Protein AF-A0A022IXB4-F1 (afdb_monomer_lite)

Structure (mmCIF, N/CA/C/O backbone):
data_AF-A0A022IXB4-F1
#
_entry.id   AF-A0A022IXB4-F1
#
loop_
_atom_site.group_PDB
_atom_s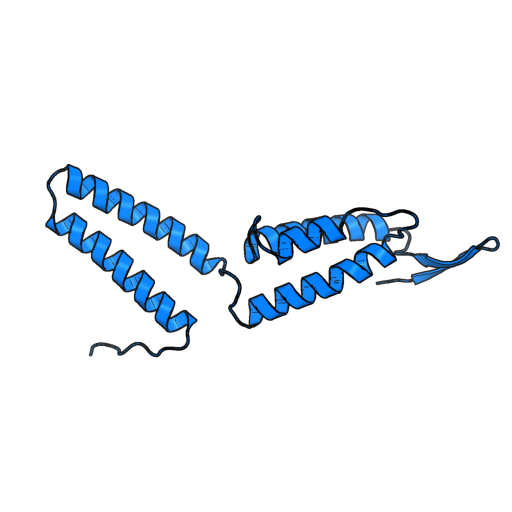ite.id
_atom_site.type_symbol
_atom_site.label_atom_id
_atom_site.label_alt_id
_atom_site.label_comp_id
_atom_site.label_asym_id
_atom_site.label_entity_id
_atom_site.label_seq_id
_atom_site.pdbx_PDB_ins_code
_atom_site.Cartn_x
_atom_site.Cartn_y
_atom_site.Cartn_z
_atom_site.occupancy
_atom_site.B_iso_or_equiv
_atom_site.auth_seq_id
_atom_site.auth_comp_id
_atom_site.auth_asym_id
_atom_site.auth_atom_id
_atom_site.pdbx_PDB_model_num
ATOM 1 N N . MET A 1 1 ? 10.134 5.339 -23.574 1.00 56.69 1 MET A N 1
ATOM 2 C CA . MET A 1 1 ? 11.297 6.227 -23.374 1.00 56.69 1 MET A CA 1
ATOM 3 C C . MET A 1 1 ? 12.521 5.439 -23.808 1.00 56.69 1 MET A C 1
ATOM 5 O O . MET A 1 1 ? 13.283 4.959 -22.989 1.00 56.69 1 MET A O 1
ATOM 9 N N . THR A 1 2 ? 12.618 5.186 -25.107 1.00 59.84 2 THR A N 1
ATOM 10 C CA . THR A 1 2 ? 13.593 4.259 -25.683 1.00 59.84 2 THR A CA 1
ATOM 11 C C . THR A 1 2 ? 14.022 4.829 -27.014 1.00 59.84 2 THR A C 1
ATOM 13 O O . THR A 1 2 ? 13.174 5.254 -27.800 1.00 59.84 2 THR A O 1
ATOM 16 N N . LYS A 1 3 ? 15.330 4.889 -27.240 1.00 69.06 3 LYS A N 1
ATOM 17 C CA . LYS A 1 3 ? 15.924 5.343 -28.492 1.00 69.06 3 LYS A CA 1
ATOM 18 C C . LYS A 1 3 ? 16.616 4.157 -29.144 1.00 69.06 3 LYS A C 1
ATOM 20 O O . LYS A 1 3 ? 17.261 3.368 -28.461 1.00 69.06 3 LYS A O 1
ATOM 25 N N . LYS A 1 4 ? 16.503 4.059 -30.465 1.00 71.81 4 LYS A N 1
ATOM 26 C CA . LYS A 1 4 ? 17.300 3.111 -31.240 1.00 71.81 4 LYS A CA 1
ATOM 27 C C . LYS A 1 4 ? 18.668 3.725 -31.491 1.00 71.81 4 LYS A C 1
ATOM 29 O O . LYS A 1 4 ? 18.754 4.775 -32.123 1.00 71.81 4 LYS A O 1
ATOM 34 N N . ALA A 1 5 ? 19.711 3.077 -30.995 1.00 67.12 5 ALA A N 1
ATOM 35 C CA . ALA A 1 5 ? 21.084 3.334 -31.402 1.00 67.12 5 ALA A CA 1
ATOM 36 C C . ALA A 1 5 ? 21.530 2.259 -32.395 1.00 67.12 5 ALA A C 1
ATOM 38 O O . ALA A 1 5 ? 20.910 1.198 -32.509 1.00 67.12 5 ALA A O 1
ATOM 39 N N . TYR A 1 6 ? 22.581 2.559 -33.149 1.00 68.75 6 TYR A N 1
ATOM 40 C CA . TYR A 1 6 ? 23.159 1.655 -34.132 1.00 68.75 6 TYR A CA 1
ATOM 41 C C . TYR A 1 6 ? 24.641 1.454 -33.826 1.00 68.75 6 TYR A C 1
ATOM 43 O O . TYR A 1 6 ? 25.359 2.423 -33.591 1.00 68.75 6 TYR A O 1
ATOM 51 N N . SER A 1 7 ? 25.082 0.199 -33.839 1.00 70.44 7 SER A N 1
ATOM 52 C CA . SER A 1 7 ? 26.485 -0.197 -33.739 1.00 70.44 7 SER A CA 1
ATOM 53 C C . SER A 1 7 ? 26.848 -1.085 -34.925 1.00 70.44 7 SER A C 1
ATOM 55 O O . SER A 1 7 ? 26.082 -1.972 -35.301 1.00 70.44 7 SER A O 1
ATOM 57 N N . GLU A 1 8 ? 28.036 -0.882 -35.492 1.00 54.94 8 GLU A N 1
ATOM 58 C CA . GLU A 1 8 ? 28.541 -1.660 -36.632 1.00 54.94 8 GLU A CA 1
ATOM 59 C C . GLU A 1 8 ? 28.739 -3.151 -36.309 1.00 54.94 8 GLU A C 1
ATOM 61 O O . GLU A 1 8 ? 28.687 -3.981 -37.211 1.00 54.94 8 GLU A O 1
ATOM 66 N N . TYR A 1 9 ? 28.919 -3.503 -35.031 1.00 61.56 9 TYR A N 1
ATOM 67 C CA . TYR A 1 9 ? 29.153 -4.884 -34.587 1.00 61.56 9 TYR A CA 1
ATOM 68 C C . TYR A 1 9 ? 27.882 -5.638 -34.174 1.00 61.56 9 TYR A C 1
ATOM 70 O O . TYR A 1 9 ? 27.842 -6.863 -34.261 1.00 61.56 9 TYR A O 1
ATOM 78 N N . SER A 1 10 ? 26.858 -4.932 -33.690 1.00 64.62 10 SER A N 1
ATOM 79 C CA . SER A 1 10 ? 25.664 -5.532 -33.070 1.00 64.62 10 SER A CA 1
ATOM 80 C C . SER A 1 10 ? 24.339 -5.114 -33.719 1.00 64.62 10 SER A C 1
ATOM 82 O O . SER A 1 10 ? 23.283 -5.604 -33.322 1.00 64.62 10 SER A O 1
ATOM 84 N N . GLY A 1 11 ? 24.370 -4.255 -34.742 1.00 75.56 11 GLY A N 1
ATOM 85 C CA . GLY A 1 11 ? 23.175 -3.743 -35.409 1.00 75.56 11 GLY A CA 1
ATOM 86 C C . GLY A 1 11 ? 22.442 -2.685 -34.576 1.00 75.56 11 GLY A C 1
ATOM 87 O O . GLY A 1 11 ? 23.049 -1.949 -33.795 1.00 75.56 11 GLY A O 1
ATOM 88 N N . SER A 1 12 ? 21.124 -2.566 -34.767 1.00 71.50 12 SER A N 1
ATOM 89 C CA . SER A 1 12 ? 20.301 -1.631 -33.989 1.00 71.50 12 SER A CA 1
ATOM 90 C C . SER A 1 12 ? 19.954 -2.220 -32.622 1.00 71.50 12 SER A C 1
ATOM 92 O O . SER A 1 12 ? 19.428 -3.327 -32.547 1.00 71.50 12 SER A O 1
ATOM 94 N N . TYR A 1 13 ? 20.203 -1.460 -31.556 1.00 69.25 13 TYR A N 1
ATOM 95 C CA . TYR A 1 13 ? 19.853 -1.824 -30.185 1.00 69.25 13 TYR A CA 1
ATOM 96 C C . TYR A 1 13 ? 19.093 -0.690 -29.493 1.00 69.25 13 TYR A C 1
ATOM 98 O O . TYR A 1 13 ? 19.249 0.487 -29.830 1.00 69.25 13 TYR A O 1
ATOM 106 N N . ASP A 1 14 ? 18.258 -1.049 -28.520 1.00 73.81 14 ASP A N 1
ATOM 107 C CA . ASP A 1 14 ? 17.529 -0.077 -27.713 1.00 73.81 14 ASP A CA 1
ATOM 108 C C . ASP A 1 14 ? 18.405 0.433 -26.563 1.00 73.81 14 ASP A C 1
ATOM 110 O O . ASP A 1 14 ? 19.053 -0.334 -25.852 1.00 73.81 14 ASP A O 1
ATOM 114 N N . THR A 1 15 ? 18.414 1.749 -26.382 1.00 75.31 15 THR A N 1
ATOM 115 C CA . THR A 1 15 ? 19.139 2.459 -25.325 1.00 75.31 15 THR A CA 1
ATOM 116 C C . THR A 1 15 ? 18.239 3.518 -24.692 1.00 75.31 15 THR A C 1
ATOM 118 O O . THR A 1 15 ? 17.282 4.011 -25.302 1.00 75.31 15 THR A O 1
ATOM 121 N N . LEU A 1 16 ? 18.543 3.875 -23.445 1.00 75.25 16 LEU A N 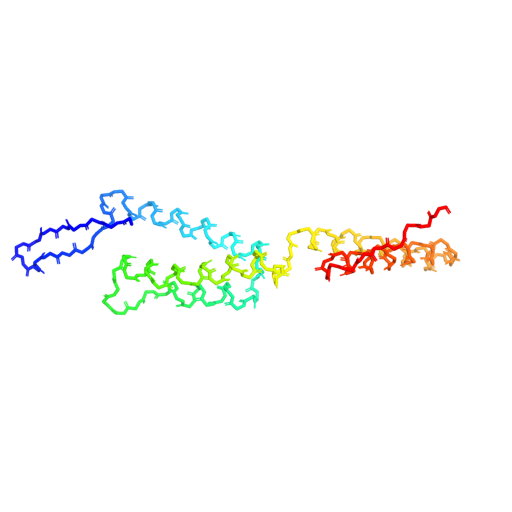1
ATOM 122 C CA . LEU A 1 16 ? 17.894 4.973 -22.735 1.00 75.25 16 LEU A CA 1
ATOM 123 C C . LEU A 1 16 ? 18.534 6.344 -23.053 1.00 75.25 16 LEU A C 1
ATOM 125 O O . LEU A 1 16 ? 17.975 7.376 -22.686 1.00 75.25 16 LEU A O 1
ATOM 129 N N . GLY A 1 17 ? 19.635 6.371 -23.815 1.00 75.94 17 GLY A N 1
ATOM 130 C CA . GLY A 1 17 ? 20.428 7.569 -24.115 1.00 75.94 17 GLY A CA 1
ATOM 131 C C . GLY A 1 17 ? 21.446 7.904 -23.019 1.00 75.94 17 GLY A C 1
ATOM 132 O O . GLY A 1 17 ? 21.492 7.228 -21.997 1.00 75.94 17 GLY A O 1
ATOM 133 N N . ASP A 1 18 ? 22.240 8.956 -23.232 1.00 72.62 18 ASP A N 1
ATOM 134 C CA . ASP A 1 18 ? 23.417 9.278 -22.401 1.00 72.62 18 ASP A CA 1
ATOM 135 C C . ASP A 1 18 ? 23.087 9.566 -20.923 1.00 72.62 18 ASP A C 1
ATOM 137 O O . ASP A 1 18 ? 23.832 9.175 -20.032 1.00 72.62 18 ASP A O 1
ATOM 141 N N . GLU A 1 19 ? 21.936 10.185 -20.642 1.00 80.69 19 GLU A N 1
ATOM 142 C CA . GLU A 1 19 ? 21.428 10.413 -19.273 1.00 80.69 19 GLU A CA 1
ATOM 143 C C . GLU A 1 19 ? 20.401 9.356 -18.828 1.00 80.69 19 GLU A C 1
ATOM 145 O O . GLU A 1 19 ? 19.841 9.414 -17.732 1.00 80.69 19 GLU A O 1
ATOM 150 N N . G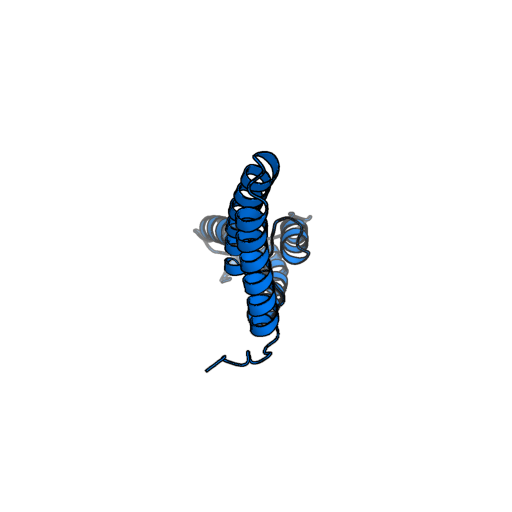LY A 1 20 ? 20.118 8.383 -19.694 1.00 79.81 20 GLY A N 1
ATOM 151 C CA . GLY A 1 20 ? 19.012 7.450 -19.535 1.00 79.81 20 GLY A CA 1
ATOM 152 C C . GLY A 1 20 ? 19.137 6.545 -18.315 1.00 79.81 20 GLY A C 1
ATOM 153 O O . GLY A 1 20 ? 18.135 6.258 -17.662 1.00 79.81 20 GLY A O 1
ATOM 154 N N . ASP A 1 21 ? 20.359 6.147 -17.971 1.00 79.69 21 ASP A N 1
ATOM 155 C CA . ASP A 1 21 ? 20.619 5.281 -16.820 1.00 79.69 21 ASP A CA 1
ATOM 156 C C . ASP A 1 21 ? 20.434 6.020 -15.486 1.00 79.69 21 ASP A C 1
ATOM 158 O O . ASP A 1 21 ? 19.887 5.455 -14.536 1.00 79.69 21 ASP A O 1
ATOM 162 N N . ALA A 1 22 ? 20.809 7.303 -15.424 1.00 85.31 22 ALA A N 1
ATOM 163 C CA . ALA A 1 22 ? 20.582 8.144 -14.249 1.00 85.31 22 ALA A CA 1
ATOM 164 C C . ALA A 1 22 ? 19.082 8.399 -14.032 1.00 85.31 22 ALA A C 1
ATOM 166 O O . ALA A 1 22 ? 18.570 8.207 -12.926 1.00 85.31 22 ALA A O 1
ATOM 167 N N . LEU A 1 23 ? 18.358 8.741 -15.103 1.00 87.25 23 LEU A N 1
ATOM 168 C CA . LEU A 1 23 ? 16.903 8.917 -15.069 1.00 87.25 23 LEU A CA 1
ATOM 169 C C . LEU A 1 23 ? 16.175 7.617 -14.712 1.00 87.25 23 LEU A C 1
ATOM 171 O O . LEU A 1 23 ? 15.184 7.640 -13.982 1.00 87.25 23 LEU A O 1
ATOM 175 N N . TYR A 1 24 ? 16.667 6.476 -15.197 1.00 88.06 24 TYR A N 1
ATOM 176 C CA . TYR A 1 24 ? 16.126 5.171 -14.839 1.00 88.06 24 TYR A CA 1
ATOM 177 C C . TYR A 1 24 ? 16.309 4.874 -13.351 1.00 88.06 24 TYR A C 1
ATOM 179 O O . TYR A 1 24 ? 15.352 4.458 -12.697 1.00 88.06 24 TYR A O 1
ATOM 187 N N . LEU A 1 25 ? 17.496 5.129 -12.796 1.00 87.75 25 LEU A N 1
ATOM 188 C CA . LEU A 1 25 ? 17.743 4.955 -11.368 1.00 87.75 25 LEU A CA 1
ATOM 189 C C . LEU A 1 25 ? 16.815 5.842 -10.524 1.00 87.75 25 LEU A C 1
ATOM 191 O O . LEU A 1 25 ? 16.210 5.356 -9.567 1.00 87.75 25 LEU A O 1
ATOM 195 N N . GLU A 1 26 ? 16.654 7.111 -10.902 1.00 91.50 26 GLU A N 1
ATOM 196 C CA . GLU A 1 26 ? 15.744 8.043 -10.231 1.00 91.50 26 GLU A CA 1
ATOM 197 C C . GLU A 1 26 ? 14.287 7.558 -10.285 1.00 91.50 26 GLU A C 1
ATOM 199 O O . GLU A 1 26 ? 13.604 7.493 -9.258 1.00 91.50 26 GLU A O 1
ATOM 204 N N . TRP A 1 27 ? 13.813 7.173 -11.473 1.00 92.88 27 TRP A N 1
ATOM 205 C CA . TRP A 1 27 ? 12.473 6.623 -11.673 1.00 92.88 27 TRP A CA 1
ATOM 206 C C . TRP A 1 27 ? 12.238 5.389 -10.802 1.00 92.88 27 TRP A C 1
ATOM 208 O O . TRP A 1 27 ? 11.206 5.278 -10.140 1.00 92.88 27 TRP A O 1
ATOM 218 N N . LYS A 1 28 ? 13.221 4.493 -10.745 1.00 91.81 28 LYS A N 1
ATOM 219 C CA . LYS A 1 28 ? 13.159 3.246 -9.987 1.00 91.81 28 LYS A CA 1
ATOM 220 C C . LYS A 1 28 ? 12.998 3.497 -8.490 1.00 91.81 28 LYS A C 1
ATOM 222 O O . LYS A 1 28 ? 12.120 2.910 -7.865 1.00 91.81 28 LYS A O 1
ATOM 227 N N . VAL A 1 29 ? 13.782 4.417 -7.923 1.00 93.44 29 VAL A N 1
ATOM 228 C CA . VAL A 1 29 ? 13.657 4.812 -6.508 1.00 93.44 29 VAL A CA 1
ATOM 229 C C . VAL A 1 29 ? 12.278 5.412 -6.227 1.00 93.44 29 VAL A C 1
ATOM 231 O O . VAL A 1 29 ? 11.626 5.025 -5.256 1.00 93.44 29 VAL A O 1
ATOM 234 N N . LYS A 1 30 ? 11.797 6.309 -7.097 1.00 93.56 30 LYS A N 1
ATOM 235 C CA . LYS A 1 30 ? 10.471 6.934 -6.959 1.00 93.56 30 LYS A CA 1
ATOM 236 C C . LYS A 1 30 ? 9.345 5.902 -6.972 1.00 93.56 30 LYS A C 1
ATOM 238 O O . LYS A 1 30 ? 8.453 5.961 -6.129 1.00 93.56 30 LYS A O 1
ATOM 243 N N . VAL A 1 31 ? 9.401 4.951 -7.901 1.00 93.75 31 VAL A N 1
ATOM 244 C CA . VAL A 1 31 ? 8.398 3.891 -8.027 1.00 93.75 31 VAL A CA 1
ATOM 245 C C . VAL A 1 31 ? 8.400 2.966 -6.815 1.00 93.75 31 VAL A C 1
ATOM 247 O O . VAL A 1 31 ? 7.332 2.691 -6.274 1.00 93.75 31 VAL A O 1
ATOM 250 N N . LYS A 1 32 ? 9.573 2.523 -6.348 1.00 92.88 32 LYS A N 1
ATOM 251 C CA . LYS A 1 32 ? 9.669 1.661 -5.161 1.00 92.88 32 LYS A CA 1
ATOM 252 C C . LYS A 1 32 ? 9.075 2.335 -3.932 1.00 92.88 32 LYS A C 1
ATOM 254 O O . LYS A 1 32 ? 8.278 1.716 -3.238 1.00 92.88 32 LYS A O 1
ATOM 259 N N . ASN A 1 33 ? 9.400 3.608 -3.702 1.00 91.38 33 ASN A N 1
ATOM 260 C CA . ASN A 1 33 ? 8.824 4.365 -2.593 1.00 91.38 33 ASN A CA 1
ATOM 261 C C . ASN A 1 33 ? 7.299 4.505 -2.726 1.00 91.38 33 ASN A C 1
ATOM 263 O O . ASN A 1 33 ? 6.576 4.339 -1.751 1.00 91.38 33 ASN A O 1
ATOM 267 N N . LEU A 1 34 ? 6.799 4.768 -3.938 1.00 89.88 34 LEU A N 1
ATOM 268 C CA . LEU A 1 34 ? 5.362 4.854 -4.186 1.00 89.88 34 LEU A CA 1
ATOM 269 C C . LEU A 1 34 ? 4.653 3.531 -3.880 1.0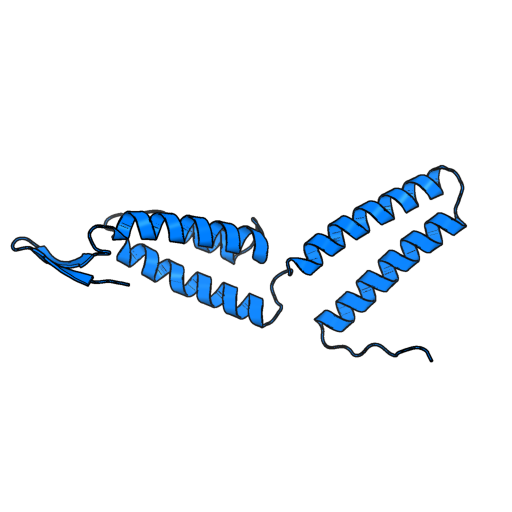0 89.88 34 LEU A C 1
ATOM 271 O O . LEU A 1 34 ? 3.656 3.551 -3.170 1.00 89.88 34 LEU A O 1
ATOM 275 N N . LEU A 1 35 ? 5.157 2.405 -4.394 1.00 90.00 35 LEU A N 1
ATOM 276 C CA . LEU A 1 35 ? 4.581 1.079 -4.150 1.00 90.00 35 LEU A CA 1
ATOM 277 C C . LEU A 1 35 ? 4.661 0.685 -2.671 1.00 90.00 35 LEU A C 1
ATOM 279 O O . LEU A 1 35 ? 3.707 0.126 -2.142 1.00 90.00 35 LEU A O 1
ATOM 283 N N . LEU A 1 36 ? 5.757 1.021 -1.988 1.00 87.25 36 LEU A N 1
ATOM 284 C CA . LEU A 1 36 ? 5.892 0.800 -0.550 1.00 87.25 36 LEU A CA 1
ATOM 285 C C . LEU A 1 36 ? 4.816 1.561 0.237 1.00 87.25 36 LEU A C 1
ATOM 287 O O . LEU A 1 36 ? 4.167 0.979 1.098 1.00 87.25 36 LEU A O 1
ATOM 291 N N . LEU A 1 37 ? 4.601 2.841 -0.083 1.00 82.38 37 LEU A N 1
ATOM 292 C CA . LEU A 1 37 ? 3.629 3.692 0.608 1.00 82.38 37 LEU A CA 1
ATOM 293 C C . LEU A 1 37 ? 2.172 3.365 0.258 1.00 82.38 37 LEU A C 1
ATOM 295 O O . LEU A 1 37 ? 1.296 3.542 1.099 1.00 82.38 37 LEU A O 1
ATOM 299 N N . SER A 1 38 ? 1.895 2.949 -0.981 1.00 80.19 38 SER A N 1
ATOM 300 C CA . SER A 1 38 ? 0.525 2.725 -1.461 1.00 80.19 38 SER A CA 1
ATOM 301 C C . SER A 1 38 ? 0.054 1.282 -1.318 1.00 80.19 38 SER A C 1
ATOM 303 O O . SER A 1 38 ? -1.112 1.056 -1.020 1.00 80.19 38 SER A O 1
ATOM 305 N N . CYS A 1 39 ? 0.936 0.310 -1.550 1.00 83.44 39 CYS A N 1
ATOM 306 C CA . CYS A 1 39 ? 0.599 -1.111 -1.519 1.00 83.44 39 CYS A CA 1
ATOM 307 C C . CYS A 1 39 ? 1.070 -1.769 -0.212 1.00 83.44 39 CYS A C 1
ATOM 309 O O . CYS A 1 39 ? 0.449 -2.724 0.246 1.00 83.44 39 CYS A O 1
ATOM 311 N N . GLY A 1 40 ? 2.148 -1.267 0.399 1.00 78.62 40 GLY A N 1
ATOM 312 C CA . GLY A 1 40 ? 2.796 -1.868 1.566 1.00 78.62 40 GLY A CA 1
ATOM 313 C C . GLY A 1 40 ? 3.905 -2.858 1.196 1.00 78.62 40 GLY A C 1
ATOM 314 O O . GLY A 1 40 ? 3.906 -3.450 0.113 1.00 78.62 40 GLY A O 1
ATOM 315 N N . GLU A 1 41 ? 4.847 -3.068 2.121 1.00 80.44 41 GLU A N 1
ATOM 316 C CA . GLU A 1 41 ? 6.056 -3.888 1.914 1.00 80.44 41 GLU A CA 1
ATOM 317 C C . GLU A 1 41 ? 5.747 -5.363 1.608 1.00 80.44 41 GLU A C 1
ATOM 319 O O . GLU A 1 41 ? 6.437 -6.012 0.828 1.00 80.44 41 GLU A O 1
ATOM 324 N N . HIS A 1 42 ? 4.675 -5.907 2.182 1.00 76.94 42 HIS A N 1
ATOM 325 C CA . HIS A 1 42 ? 4.297 -7.311 1.988 1.00 76.94 42 HIS A CA 1
ATOM 326 C C . HIS A 1 42 ? 3.317 -7.533 0.825 1.00 76.94 42 HIS A C 1
ATOM 328 O O . HIS A 1 42 ? 2.901 -8.669 0.570 1.00 76.94 42 HIS A O 1
ATOM 334 N N . SER A 1 43 ? 2.944 -6.474 0.102 1.00 82.94 43 SER A N 1
ATOM 335 C CA . SER A 1 43 ? 1.995 -6.573 -1.009 1.00 82.94 43 SER A CA 1
ATOM 336 C C . SER A 1 43 ? 2.531 -7.403 -2.169 1.00 82.94 43 SER A C 1
ATOM 338 O O . SER A 1 43 ? 3.736 -7.465 -2.414 1.00 82.94 43 SER A O 1
ATOM 340 N N . ILE A 1 44 ? 1.617 -8.033 -2.915 1.00 87.31 44 ILE A N 1
ATOM 341 C CA . ILE A 1 44 ? 1.969 -8.739 -4.152 1.00 87.31 44 ILE A CA 1
ATOM 342 C C . ILE A 1 44 ? 2.622 -7.788 -5.163 1.00 87.31 44 ILE A C 1
ATOM 344 O O . ILE A 1 44 ? 3.641 -8.132 -5.740 1.00 87.31 44 ILE A O 1
ATOM 348 N N . HIS A 1 45 ? 2.134 -6.549 -5.273 1.00 90.38 45 HIS A N 1
ATOM 349 C CA . HIS A 1 45 ? 2.703 -5.539 -6.166 1.00 90.38 45 HIS A CA 1
ATOM 350 C C . HIS A 1 45 ? 4.153 -5.183 -5.846 1.00 90.38 45 HIS A C 1
ATOM 352 O O . HIS A 1 45 ? 4.975 -5.103 -6.755 1.00 90.38 45 HIS A O 1
ATOM 358 N N . TYR A 1 46 ? 4.468 -4.938 -4.569 1.00 90.44 46 TYR A N 1
ATOM 359 C CA . TYR A 1 46 ? 5.820 -4.558 -4.171 1.00 90.44 46 TYR A CA 1
ATOM 360 C C . TYR A 1 46 ? 6.790 -5.733 -4.320 1.00 90.44 46 TYR A C 1
ATOM 362 O O . TYR A 1 46 ? 7.883 -5.549 -4.849 1.00 90.44 46 TYR A O 1
ATOM 370 N N . ARG A 1 47 ? 6.373 -6.947 -3.936 1.00 91.75 47 ARG A N 1
ATOM 371 C CA . ARG A 1 47 ? 7.187 -8.163 -4.091 1.00 91.75 47 ARG A CA 1
ATOM 372 C C . ARG A 1 47 ? 7.448 -8.495 -5.559 1.00 91.75 47 ARG A C 1
ATOM 374 O O . ARG A 1 47 ? 8.606 -8.598 -5.944 1.00 91.75 47 ARG A O 1
ATOM 381 N N . ASP A 1 48 ? 6.406 -8.539 -6.388 1.00 94.00 48 ASP A N 1
ATOM 382 C CA . ASP A 1 48 ? 6.549 -8.816 -7.821 1.00 94.00 48 ASP A CA 1
ATOM 383 C C . ASP A 1 48 ? 7.414 -7.750 -8.509 1.00 94.00 48 ASP A C 1
ATOM 385 O O . ASP A 1 48 ? 8.184 -8.069 -9.415 1.00 94.00 48 ASP A O 1
ATOM 389 N N . PHE A 1 49 ? 7.329 -6.482 -8.077 1.00 94.94 49 PHE A N 1
ATOM 390 C CA . PHE A 1 49 ? 8.201 -5.423 -8.585 1.00 94.94 49 PHE A CA 1
ATOM 391 C C . PHE A 1 49 ? 9.672 -5.675 -8.239 1.00 94.94 49 PHE A C 1
ATOM 393 O O . PHE A 1 49 ? 10.518 -5.478 -9.106 1.00 94.94 49 PHE A O 1
ATOM 400 N N . LEU A 1 50 ? 9.986 -6.086 -7.005 1.00 93.44 50 LEU A N 1
ATOM 401 C CA . LEU A 1 50 ? 11.358 -6.396 -6.586 1.00 93.44 50 LEU A CA 1
ATOM 402 C C . LEU A 1 50 ? 11.918 -7.601 -7.349 1.00 93.44 50 LEU A C 1
ATOM 404 O O . LEU A 1 50 ? 13.014 -7.508 -7.896 1.00 93.44 50 LEU A O 1
ATOM 408 N N . ASP A 1 51 ? 11.141 -8.676 -7.466 1.00 92.62 51 ASP A N 1
ATOM 409 C CA . ASP A 1 51 ? 11.548 -9.887 -8.188 1.00 92.62 51 ASP A CA 1
ATOM 410 C C . ASP A 1 51 ? 11.763 -9.588 -9.682 1.00 92.62 51 ASP A C 1
ATOM 412 O O . ASP A 1 51 ? 12.750 -10.002 -10.293 1.00 92.62 51 ASP A O 1
ATOM 416 N N . ALA A 1 52 ? 10.874 -8.791 -10.281 1.00 91.19 52 ALA A N 1
ATOM 417 C CA . ALA A 1 52 ? 11.028 -8.307 -11.646 1.00 91.19 52 ALA A CA 1
ATOM 418 C C . ALA A 1 52 ? 12.047 -7.162 -11.771 1.00 91.19 52 ALA A C 1
ATOM 420 O O . ALA A 1 52 ? 12.316 -6.713 -12.879 1.00 91.19 52 ALA A O 1
ATOM 421 N N . GLU A 1 53 ? 12.633 -6.632 -10.704 1.00 91.94 53 GLU A N 1
ATOM 422 C CA . GLU A 1 53 ? 13.722 -5.655 -10.801 1.00 91.94 53 GLU A CA 1
ATOM 423 C C . GLU A 1 53 ? 15.061 -6.371 -11.019 1.00 91.94 53 GLU A C 1
ATOM 425 O O . GLU A 1 53 ? 15.931 -5.828 -11.702 1.00 91.94 53 GLU A O 1
ATOM 430 N N . GLU A 1 54 ? 15.209 -7.600 -10.516 1.00 89.69 54 GLU A N 1
ATOM 431 C CA . GLU A 1 54 ? 16.475 -8.337 -10.510 1.00 89.69 54 GLU A CA 1
ATOM 432 C C . GLU A 1 54 ? 17.050 -8.566 -11.913 1.00 89.69 54 GLU A C 1
ATOM 434 O O . GLU A 1 54 ? 16.397 -9.101 -12.813 1.00 89.69 54 GLU A O 1
ATOM 439 N N . THR A 1 55 ? 18.300 -8.152 -12.120 1.00 85.31 55 THR A N 1
ATOM 440 C CA . THR A 1 55 ? 18.982 -8.297 -13.408 1.00 85.31 55 THR A CA 1
ATOM 441 C C . THR A 1 55 ? 19.229 -9.771 -13.724 1.00 85.31 55 THR A C 1
ATOM 443 O O . THR A 1 55 ? 19.924 -10.476 -12.997 1.00 85.31 55 THR A O 1
ATOM 446 N N . GLN A 1 56 ? 18.712 -10.220 -14.860 1.00 83.88 56 GLN A N 1
ATOM 447 C CA . GLN A 1 56 ? 18.913 -11.549 -15.420 1.00 83.88 56 GLN A CA 1
ATOM 448 C C . GLN A 1 56 ? 20.010 -11.523 -16.491 1.00 83.88 56 GLN A C 1
ATOM 450 O O . GLN A 1 56 ? 20.388 -10.470 -17.014 1.00 83.88 56 GLN A O 1
ATOM 455 N N . SER A 1 57 ? 20.525 -12.697 -16.864 1.00 80.75 57 SER A N 1
ATOM 456 C CA . SER A 1 57 ? 21.491 -12.801 -17.961 1.00 80.75 57 SER A CA 1
ATOM 457 C C . SER A 1 57 ? 20.929 -12.179 -19.247 1.00 80.75 57 SER A C 1
ATOM 459 O O . SER A 1 57 ? 19.798 -12.467 -19.644 1.00 80.75 57 SER A O 1
ATOM 461 N N . PHE A 1 58 ? 21.747 -11.351 -19.905 1.00 77.00 58 PHE A N 1
ATOM 462 C CA . PHE A 1 58 ? 21.410 -10.611 -21.131 1.00 77.00 58 PHE A CA 1
ATOM 463 C C . PHE A 1 58 ? 20.325 -9.532 -20.982 1.00 77.00 58 PHE A C 1
ATOM 465 O O . PHE A 1 58 ? 19.747 -9.101 -21.981 1.00 77.00 58 PHE A O 1
ATOM 472 N N . ASP A 1 59 ? 20.042 -9.070 -19.763 1.00 82.25 59 ASP A N 1
ATOM 473 C CA . ASP A 1 59 ? 19.154 -7.926 -19.577 1.00 82.25 59 ASP A CA 1
ATOM 474 C C . ASP A 1 59 ? 19.771 -6.614 -20.069 1.00 82.25 59 ASP A C 1
ATOM 476 O O . ASP A 1 59 ? 20.937 -6.303 -19.829 1.00 82.25 59 ASP A O 1
ATOM 480 N N . THR A 1 60 ? 18.926 -5.806 -20.706 1.00 82.75 60 THR A N 1
ATOM 481 C CA . THR A 1 60 ? 19.153 -4.375 -20.919 1.00 82.75 60 THR A CA 1
ATOM 482 C C . THR A 1 60 ? 18.195 -3.587 -20.032 1.00 82.75 60 THR A C 1
ATOM 484 O O . THR A 1 60 ? 17.088 -4.055 -19.751 1.00 82.75 60 THR A O 1
ATOM 487 N N . ASN A 1 61 ? 18.555 -2.360 -19.640 1.00 81.94 61 ASN A N 1
ATOM 488 C CA . ASN A 1 61 ? 17.668 -1.500 -18.840 1.00 81.94 61 ASN A CA 1
ATOM 489 C C . ASN A 1 61 ? 16.294 -1.312 -19.506 1.00 81.94 61 ASN A C 1
ATOM 491 O O . ASN A 1 61 ? 15.262 -1.307 -18.841 1.00 81.94 61 ASN A O 1
ATOM 495 N N . THR A 1 62 ? 16.255 -1.266 -20.839 1.00 82.06 62 THR A N 1
ATOM 496 C CA . THR A 1 62 ? 15.016 -1.263 -21.622 1.00 82.06 62 THR A CA 1
ATOM 497 C C . THR A 1 62 ? 14.142 -2.495 -21.376 1.00 82.06 62 THR A C 1
ATOM 499 O O . THR A 1 62 ? 12.924 -2.366 -21.212 1.00 82.06 62 THR A O 1
ATOM 502 N N . ARG A 1 63 ? 14.741 -3.692 -21.357 1.00 85.31 63 ARG A N 1
ATOM 503 C CA . ARG A 1 63 ? 14.013 -4.943 -21.116 1.00 85.31 63 ARG A CA 1
ATOM 504 C C . ARG A 1 63 ? 13.475 -4.988 -19.691 1.00 85.31 63 ARG A C 1
ATOM 506 O O . ARG A 1 63 ? 12.319 -5.356 -19.498 1.00 85.31 63 ARG A O 1
ATOM 513 N N . ILE A 1 64 ? 14.271 -4.518 -18.730 1.00 87.88 64 ILE A N 1
ATOM 514 C CA . ILE A 1 64 ? 13.871 -4.417 -17.324 1.00 87.88 64 ILE A CA 1
ATOM 515 C C . ILE A 1 64 ? 12.685 -3.455 -17.162 1.00 87.88 64 ILE A C 1
ATOM 517 O O . ILE A 1 64 ? 11.660 -3.819 -16.597 1.00 87.88 64 ILE A O 1
ATOM 521 N N . ILE A 1 65 ? 12.741 -2.252 -17.733 1.00 88.31 65 ILE A N 1
ATOM 522 C CA . ILE A 1 65 ? 11.609 -1.310 -17.670 1.00 88.31 65 ILE A CA 1
ATOM 523 C C . ILE A 1 65 ? 10.342 -1.927 -18.280 1.00 88.31 65 ILE A C 1
ATOM 525 O O . ILE A 1 65 ? 9.246 -1.773 -17.739 1.00 88.31 65 ILE A O 1
ATOM 529 N N . SER A 1 66 ? 10.481 -2.659 -19.387 1.00 88.31 66 SER A N 1
ATOM 530 C CA . SER A 1 66 ? 9.343 -3.262 -20.090 1.00 88.31 66 SER A CA 1
ATOM 531 C C . SER A 1 66 ? 8.604 -4.313 -19.253 1.00 88.31 66 SER A C 1
ATOM 533 O O . SER A 1 66 ? 7.386 -4.422 -19.386 1.00 88.31 66 SER A O 1
ATOM 535 N N . ARG A 1 67 ? 9.298 -5.043 -18.368 1.00 91.44 67 ARG A N 1
ATOM 536 C CA . ARG A 1 67 ? 8.672 -5.988 -17.419 1.00 91.44 67 ARG A CA 1
ATOM 537 C C . ARG A 1 67 ? 8.113 -5.313 -16.162 1.00 91.44 67 ARG A C 1
ATOM 539 O O . ARG A 1 67 ? 7.147 -5.813 -15.598 1.00 91.44 67 ARG A O 1
ATOM 546 N N . LEU A 1 68 ? 8.644 -4.153 -15.767 1.00 93.50 68 LEU A N 1
ATOM 547 C CA . LEU A 1 68 ? 8.153 -3.397 -14.607 1.00 93.50 68 LEU A CA 1
ATOM 548 C C . LEU A 1 68 ? 6.859 -2.613 -14.900 1.00 93.50 68 LEU A C 1
ATOM 550 O O . LEU A 1 68 ? 6.015 -2.450 -14.020 1.00 93.50 68 LEU A O 1
ATOM 554 N N . ILE A 1 69 ? 6.666 -2.134 -16.136 1.00 93.00 69 ILE A N 1
ATOM 555 C CA . ILE A 1 69 ? 5.480 -1.343 -16.521 1.00 93.00 69 ILE A CA 1
ATOM 556 C C . ILE A 1 69 ? 4.147 -2.087 -16.288 1.00 93.00 69 ILE A C 1
ATOM 558 O O . ILE A 1 69 ? 3.229 -1.464 -15.754 1.00 93.00 69 ILE A O 1
ATOM 562 N N . PRO A 1 70 ? 3.977 -3.367 -16.680 1.00 94.50 70 PRO A N 1
ATOM 563 C CA . PRO A 1 70 ? 2.743 -4.110 -16.415 1.00 94.50 70 PRO A CA 1
ATOM 564 C C . PRO A 1 70 ? 2.393 -4.206 -14.928 1.00 94.50 70 PRO A C 1
ATOM 566 O O . PRO A 1 70 ? 1.228 -4.039 -14.580 1.00 94.50 70 PRO A O 1
ATOM 569 N N . ILE A 1 71 ? 3.392 -4.398 -14.062 1.00 94.56 71 ILE A N 1
ATOM 570 C CA . ILE A 1 71 ? 3.199 -4.462 -12.607 1.00 94.56 71 ILE A CA 1
ATOM 571 C C . ILE A 1 71 ? 2.660 -3.124 -12.105 1.00 94.56 71 ILE A C 1
ATOM 573 O O . ILE A 1 71 ? 1.644 -3.089 -11.419 1.00 94.56 71 ILE A O 1
ATOM 577 N N . LEU A 1 72 ? 3.262 -2.011 -12.538 1.00 93.38 72 LEU A N 1
ATOM 578 C CA . LEU A 1 72 ? 2.783 -0.673 -12.181 1.00 93.38 72 LEU A CA 1
ATOM 579 C C . LEU A 1 72 ? 1.367 -0.383 -12.672 1.00 93.38 72 LEU A C 1
ATOM 581 O O . LEU A 1 72 ? 0.617 0.305 -11.984 1.00 93.38 72 LEU A O 1
ATOM 585 N N . LYS A 1 73 ? 0.996 -0.885 -13.854 1.00 93.50 73 LYS A N 1
ATOM 586 C CA . LYS A 1 73 ? -0.376 -0.765 -14.360 1.00 93.50 73 LYS A CA 1
ATOM 587 C C . LYS A 1 73 ? -1.356 -1.529 -13.476 1.00 93.50 73 LYS A C 1
ATOM 589 O O . LYS A 1 73 ? -2.363 -0.949 -13.097 1.00 93.50 73 LYS A O 1
ATOM 594 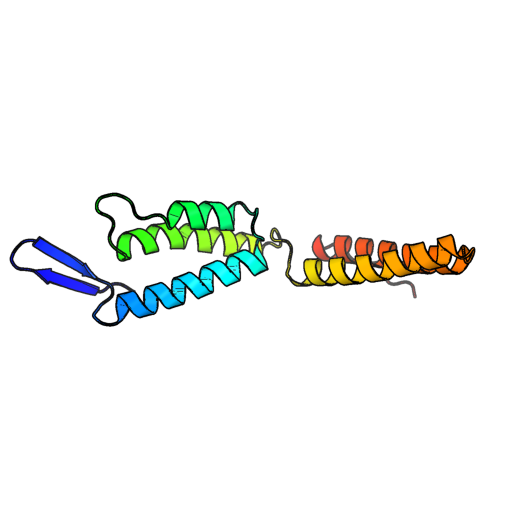N N . ALA A 1 74 ? -1.029 -2.764 -13.096 1.00 90.75 74 ALA A N 1
ATOM 595 C CA . ALA A 1 74 ? -1.853 -3.545 -12.179 1.00 90.75 74 ALA A CA 1
ATOM 596 C C . ALA A 1 74 ? -2.005 -2.840 -10.820 1.00 90.75 74 ALA A C 1
ATOM 598 O O . ALA A 1 74 ? -3.121 -2.664 -10.346 1.00 90.75 74 ALA A O 1
ATOM 599 N N . SER A 1 75 ? -0.909 -2.333 -10.243 1.00 89.88 75 SER A N 1
ATOM 600 C CA . SER A 1 75 ? -0.956 -1.553 -8.998 1.00 89.88 75 SER A CA 1
ATOM 601 C C . SER A 1 75 ? -1.806 -0.289 -9.123 1.00 89.88 75 SER A C 1
ATOM 603 O O . SER A 1 75 ? -2.509 0.081 -8.188 1.00 89.88 75 SER A O 1
ATOM 605 N N . TYR A 1 76 ? -1.747 0.396 -10.267 1.00 89.31 76 TYR A N 1
ATOM 606 C CA . TYR A 1 76 ? -2.567 1.577 -10.525 1.00 89.31 76 TYR A CA 1
ATOM 607 C C . TYR A 1 76 ? -4.054 1.234 -10.672 1.00 89.31 76 TYR A C 1
ATOM 609 O O . TYR A 1 76 ? -4.898 1.968 -10.159 1.00 89.31 76 TYR A O 1
ATOM 617 N N . ASP A 1 77 ? -4.382 0.134 -11.347 1.00 87.81 77 ASP A N 1
ATOM 618 C CA . ASP A 1 77 ? -5.762 -0.325 -11.484 1.00 87.81 77 ASP A CA 1
ATOM 619 C C . ASP A 1 77 ? -6.333 -0.719 -10.116 1.00 87.81 77 ASP A C 1
ATOM 621 O O . ASP A 1 77 ? -7.429 -0.282 -9.764 1.00 87.81 77 ASP A O 1
ATOM 625 N N . ASP A 1 78 ? -5.565 -1.434 -9.293 1.00 83.81 78 ASP A N 1
ATOM 626 C CA . ASP A 1 78 ? -5.973 -1.794 -7.934 1.00 83.81 78 ASP A CA 1
ATOM 627 C C . ASP A 1 78 ? -6.102 -0.571 -7.022 1.00 83.81 78 ASP A C 1
ATOM 629 O O . ASP A 1 78 ? -7.065 -0.462 -6.259 1.00 83.81 78 ASP A O 1
ATOM 633 N N . PHE A 1 79 ? -5.208 0.411 -7.165 1.00 82.00 79 PHE A N 1
ATOM 634 C CA . PHE A 1 79 ? -5.343 1.707 -6.502 1.00 82.00 79 PHE A CA 1
ATOM 635 C C . PHE A 1 79 ? -6.655 2.399 -6.890 1.00 82.00 79 PHE A C 1
ATOM 637 O O . PHE A 1 79 ? -7.409 2.852 -6.030 1.00 82.00 79 PHE A O 1
ATOM 644 N N . LYS A 1 80 ? -6.942 2.477 -8.192 1.00 79.31 80 LYS A N 1
ATOM 645 C CA . LYS A 1 80 ? -8.115 3.171 -8.732 1.00 79.31 80 LYS A CA 1
ATOM 646 C C . LYS A 1 80 ? -9.425 2.485 -8.349 1.00 79.31 80 LYS A C 1
ATOM 648 O O . LYS A 1 80 ? -10.428 3.168 -8.155 1.00 79.31 80 LYS A O 1
ATOM 653 N N . ASN A 1 81 ? -9.411 1.162 -8.240 1.00 76.62 81 ASN A N 1
ATOM 654 C CA . ASN A 1 81 ? -10.567 0.365 -7.850 1.00 76.62 81 ASN A CA 1
ATOM 655 C C . ASN A 1 81 ? -10.730 0.240 -6.322 1.00 76.62 81 ASN A C 1
ATOM 657 O O . ASN A 1 81 ? -11.682 -0.388 -5.868 1.00 76.62 81 ASN A O 1
ATOM 661 N N . GLY A 1 82 ? -9.838 0.848 -5.528 1.00 70.06 82 GLY A N 1
ATOM 662 C CA . GLY A 1 82 ? -9.925 0.855 -4.065 1.00 70.06 82 GLY A CA 1
ATOM 663 C C . GLY A 1 82 ? -9.492 -0.452 -3.396 1.00 70.06 82 GLY A C 1
ATOM 664 O O . GLY A 1 82 ? -9.820 -0.674 -2.234 1.00 70.06 82 GLY A O 1
ATOM 665 N N . PHE A 1 83 ? -8.762 -1.316 -4.107 1.00 66.38 83 PHE A N 1
ATOM 666 C CA . PHE A 1 83 ? -8.260 -2.591 -3.581 1.00 66.38 83 PHE A CA 1
ATOM 667 C C . PHE A 1 83 ? -6.970 -2.448 -2.768 1.00 66.38 83 PHE A C 1
ATOM 669 O O . PHE A 1 83 ? -6.589 -3.373 -2.053 1.00 66.38 83 PHE A O 1
ATOM 676 N N . LEU A 1 84 ? -6.302 -1.296 -2.851 1.00 67.19 84 LEU A N 1
ATOM 677 C CA . LEU A 1 84 ? -5.149 -0.991 -2.012 1.00 67.19 84 LEU A CA 1
ATOM 678 C C . LEU A 1 84 ? -5.593 -0.339 -0.709 1.00 67.19 84 LEU A C 1
ATOM 680 O O . LEU A 1 84 ? -6.411 0.585 -0.724 1.00 67.19 84 LEU A O 1
ATOM 684 N N . THR A 1 85 ? -4.993 -0.771 0.404 1.00 65.50 85 THR A N 1
ATOM 685 C CA . THR A 1 85 ? -5.095 -0.044 1.668 1.00 65.50 85 THR A CA 1
ATOM 686 C C . THR A 1 85 ? -4.601 1.378 1.431 1.00 65.50 85 THR A C 1
ATOM 688 O O . THR A 1 85 ? -3.414 1.613 1.220 1.00 65.50 85 THR A O 1
ATOM 691 N N . SER A 1 86 ? -5.515 2.340 1.399 1.00 65.62 86 SER A N 1
ATOM 692 C CA . SER A 1 86 ? -5.160 3.716 1.077 1.00 65.62 86 SER A CA 1
ATOM 693 C C . SER A 1 86 ? -4.269 4.299 2.174 1.00 65.62 86 SER A C 1
ATOM 695 O O . SER A 1 86 ? -4.422 3.979 3.353 1.00 65.62 86 SER A O 1
ATOM 697 N N . PHE A 1 87 ? -3.401 5.245 1.813 1.00 66.44 87 PHE A N 1
ATOM 698 C CA . PHE A 1 87 ? -2.629 6.027 2.786 1.00 66.44 87 PHE A CA 1
ATOM 699 C C . PHE A 1 87 ? -3.514 6.605 3.909 1.00 66.44 87 PHE A C 1
ATOM 701 O O . PHE A 1 87 ? -3.127 6.629 5.072 1.00 66.44 87 PHE A O 1
ATOM 708 N N . LYS A 1 88 ? -4.750 6.998 3.572 1.00 72.25 88 LYS A N 1
ATOM 709 C CA . LYS A 1 88 ? -5.759 7.457 4.533 1.00 72.25 88 LYS A CA 1
ATOM 710 C C . LYS A 1 88 ? -6.096 6.390 5.585 1.00 72.25 88 LYS A C 1
ATOM 712 O O . LYS A 1 88 ? -6.156 6.727 6.760 1.00 72.25 88 LYS A O 1
ATOM 717 N N . GLN A 1 89 ? -6.280 5.132 5.181 1.00 76.25 89 GLN A N 1
ATOM 718 C CA . GLN A 1 89 ? -6.580 4.025 6.098 1.00 76.25 89 GLN A CA 1
ATOM 719 C C . GLN A 1 89 ? -5.401 3.714 7.030 1.00 76.25 89 GLN A C 1
ATOM 721 O O . GLN A 1 89 ? -5.622 3.386 8.191 1.00 76.25 89 GLN A O 1
ATOM 726 N N . ILE A 1 90 ? -4.160 3.867 6.555 1.00 75.19 90 ILE A N 1
ATOM 727 C CA . ILE A 1 90 ? -2.957 3.700 7.387 1.00 75.19 90 ILE A CA 1
ATOM 728 C C . ILE A 1 90 ? -2.908 4.780 8.472 1.00 75.19 90 ILE A C 1
ATOM 730 O O . ILE A 1 90 ? -2.819 4.464 9.654 1.00 75.19 90 ILE A O 1
ATOM 734 N N . VAL A 1 91 ? -3.049 6.051 8.083 1.00 80.12 91 VAL A N 1
ATOM 735 C CA . VAL A 1 91 ? -3.074 7.176 9.033 1.00 80.12 91 VAL A CA 1
ATOM 736 C C . VAL A 1 91 ? -4.219 7.022 10.040 1.00 80.12 91 VAL A C 1
ATOM 738 O O . VAL A 1 91 ? -4.050 7.295 11.225 1.00 80.12 91 VAL A O 1
ATOM 741 N N . GLN A 1 92 ? -5.386 6.556 9.593 1.00 85.88 92 GLN A N 1
ATOM 742 C CA . GLN A 1 92 ? -6.524 6.290 10.475 1.00 85.88 92 GLN A CA 1
ATOM 743 C C . GLN A 1 92 ? -6.233 5.187 11.488 1.00 85.88 92 GLN A C 1
ATOM 745 O O . GLN A 1 92 ? -6.571 5.350 12.658 1.00 85.88 92 GLN A O 1
ATOM 750 N N . ALA A 1 93 ? -5.572 4.105 11.073 1.00 87.50 93 ALA A N 1
ATOM 751 C CA . ALA A 1 93 ? -5.171 3.037 11.979 1.00 87.50 93 ALA A CA 1
ATOM 752 C C . ALA A 1 93 ? -4.207 3.539 13.069 1.00 87.50 93 ALA A C 1
ATOM 754 O O . ALA A 1 93 ? -4.421 3.241 14.240 1.00 87.50 93 ALA A O 1
ATOM 755 N N . GLU A 1 94 ? -3.214 4.366 12.718 1.00 88.38 94 GLU A N 1
ATOM 756 C CA . GLU A 1 94 ? -2.291 4.964 13.698 1.00 88.38 94 GLU A CA 1
ATOM 757 C C . GLU A 1 94 ? -3.021 5.851 14.720 1.00 88.38 94 GLU A C 1
ATOM 759 O O . GLU A 1 94 ? -2.755 5.785 15.924 1.00 88.38 94 GLU A O 1
ATOM 764 N N . VAL A 1 95 ? -3.985 6.656 14.258 1.00 92.31 95 VAL A N 1
ATOM 765 C CA . VAL A 1 95 ? -4.821 7.478 15.144 1.00 92.31 95 VAL A CA 1
ATOM 766 C C . VAL A 1 95 ? -5.668 6.589 16.055 1.00 92.31 95 VAL A C 1
ATOM 768 O O . VAL A 1 95 ? -5.673 6.796 17.268 1.00 92.31 95 VAL A O 1
ATOM 771 N N . PHE A 1 96 ? -6.341 5.573 15.510 1.00 94.81 96 PHE A N 1
ATOM 772 C CA . PHE A 1 96 ? -7.149 4.639 16.296 1.00 94.81 96 PHE A CA 1
ATOM 773 C C . PHE A 1 96 ? -6.328 3.898 17.350 1.00 94.81 96 PHE A C 1
ATOM 775 O O . PHE A 1 96 ? -6.794 3.772 18.482 1.00 94.81 96 PHE A O 1
ATOM 782 N N . ASP A 1 97 ? -5.108 3.469 17.035 1.00 95.62 97 ASP A N 1
ATOM 783 C CA . ASP A 1 97 ? -4.229 2.813 18.003 1.00 95.62 97 ASP A CA 1
ATOM 784 C C . ASP A 1 97 ? -3.898 3.733 19.184 1.00 95.62 97 ASP A C 1
ATOM 786 O O . ASP A 1 97 ? -3.967 3.301 20.340 1.00 95.62 97 ASP A O 1
ATOM 790 N N . SER A 1 98 ? -3.620 5.014 18.917 1.00 96.25 98 SER A N 1
ATOM 791 C CA . SER A 1 98 ? -3.360 6.008 19.965 1.00 96.25 98 SER A CA 1
ATOM 792 C C . SER A 1 98 ? -4.582 6.268 20.861 1.00 96.25 98 SER A C 1
ATOM 794 O O . SER A 1 98 ? -4.453 6.357 22.084 1.00 96.25 98 SER A O 1
ATOM 796 N N . GLU A 1 99 ? -5.786 6.321 20.289 1.00 96.56 99 GLU A N 1
ATOM 797 C CA . GLU A 1 99 ? -7.043 6.507 21.027 1.00 96.56 99 GLU A CA 1
ATOM 798 C C . GLU A 1 99 ? -7.410 5.258 21.841 1.00 96.56 99 GLU A C 1
ATOM 800 O O . GLU A 1 99 ? -7.831 5.343 22.998 1.00 96.56 99 GLU A O 1
ATOM 805 N N . LEU A 1 100 ? -7.188 4.065 21.287 1.00 97.81 100 LEU A N 1
ATOM 806 C CA . LEU A 1 100 ? -7.395 2.810 22.006 1.00 97.81 100 LEU A CA 1
ATOM 807 C C . LEU A 1 100 ? -6.399 2.637 23.156 1.00 97.81 100 LEU A C 1
ATOM 809 O O . LEU A 1 100 ? -6.766 2.081 24.192 1.00 97.81 100 LEU A O 1
ATOM 813 N N . GLU A 1 101 ? -5.169 3.134 23.023 1.00 97.94 101 GLU A N 1
ATOM 814 C CA . GLU A 1 101 ? -4.209 3.163 24.128 1.00 97.94 101 GLU A CA 1
ATOM 815 C C . GLU A 1 101 ? -4.673 4.094 25.257 1.00 97.94 101 GLU A C 1
ATOM 817 O O . GLU A 1 101 ? -4.638 3.715 26.431 1.00 97.94 101 GLU A O 1
ATOM 822 N N . GLN A 1 102 ? -5.222 5.267 24.922 1.00 97.00 102 GLN A N 1
ATOM 823 C CA . GLN A 1 102 ? -5.859 6.149 25.906 1.00 97.00 102 GLN A CA 1
ATOM 824 C C . GLN A 1 102 ? -7.046 5.460 26.597 1.00 97.00 102 GLN A C 1
ATOM 826 O O . GLN A 1 102 ? -7.162 5.506 27.826 1.00 97.00 102 GLN A O 1
ATOM 831 N N . ALA A 1 103 ? -7.896 4.758 25.840 1.00 97.75 103 ALA A N 1
ATOM 832 C CA . ALA A 1 103 ? -9.009 3.990 26.394 1.00 97.75 103 ALA A CA 1
ATOM 833 C C . ALA A 1 103 ? -8.526 2.893 27.361 1.00 97.75 103 ALA A C 1
ATOM 835 O O . ALA A 1 103 ? -9.089 2.737 28.449 1.00 97.75 103 ALA A O 1
ATOM 836 N N . ARG A 1 104 ? -7.453 2.167 27.012 1.00 98.00 104 ARG A N 1
ATOM 837 C CA . ARG A 1 104 ? -6.819 1.163 27.886 1.00 98.00 104 ARG A CA 1
ATOM 838 C C . ARG A 1 104 ? -6.277 1.789 29.171 1.00 98.00 104 ARG A C 1
ATOM 840 O O . ARG A 1 104 ? -6.547 1.271 30.257 1.00 98.00 104 ARG A O 1
ATOM 847 N N . SER A 1 105 ? -5.587 2.924 29.073 1.00 97.94 105 SER A N 1
ATOM 848 C CA . SER A 1 105 ? -5.060 3.657 30.231 1.00 97.94 105 SER A CA 1
ATOM 849 C C . SER A 1 105 ? -6.177 4.110 31.184 1.00 97.94 105 SER A C 1
ATOM 851 O O . SER A 1 105 ? -6.124 3.847 32.392 1.00 97.94 105 SER A O 1
ATOM 853 N N . LEU A 1 106 ? -7.261 4.680 30.648 1.00 97.75 106 LEU A N 1
ATOM 854 C CA . LEU A 1 106 ? -8.432 5.082 31.435 1.00 97.75 106 LEU A CA 1
ATOM 855 C C . LEU A 1 106 ? -9.115 3.893 32.111 1.00 97.75 106 LEU A C 1
ATOM 857 O O . LEU A 1 106 ? -9.474 3.978 33.287 1.00 97.75 106 LEU A O 1
ATOM 861 N N . LEU A 1 107 ? -9.257 2.776 31.395 1.00 97.62 107 LEU A N 1
ATOM 862 C CA . LEU A 1 107 ? -9.827 1.551 31.944 1.00 97.62 107 LEU A CA 1
ATOM 863 C C . LEU A 1 107 ? -8.987 1.021 33.112 1.00 97.62 107 LEU A C 1
ATOM 865 O O . LEU A 1 107 ? -9.548 0.688 34.157 1.00 97.62 107 LEU A O 1
ATOM 869 N N . SER A 1 108 ? -7.658 0.994 32.958 1.00 97.69 108 SER A N 1
ATOM 870 C CA . SER A 1 108 ? -6.726 0.564 34.011 1.00 97.69 108 SER A CA 1
ATOM 871 C C . SER A 1 108 ? -6.793 1.455 35.258 1.00 97.69 108 SER A C 1
ATOM 873 O O . SER A 1 108 ? -6.653 0.972 36.378 1.00 97.69 108 SER A O 1
ATOM 875 N N . SER A 1 109 ? -7.114 2.737 35.068 1.00 97.25 109 SER A N 1
ATOM 876 C CA . SER A 1 109 ? -7.304 3.724 36.136 1.00 97.25 109 SER A CA 1
ATOM 877 C C . SER A 1 109 ? -8.723 3.724 36.732 1.00 97.25 109 SER A C 1
ATOM 879 O O . SER A 1 109 ? -9.050 4.576 37.554 1.00 97.25 109 SER A O 1
ATOM 881 N N . GLY A 1 110 ? -9.590 2.788 36.326 1.00 97.25 110 GLY A N 1
ATOM 882 C CA . GLY A 1 110 ? -10.959 2.646 36.833 1.00 97.25 110 GLY A CA 1
ATOM 883 C C . GLY A 1 110 ? -12.014 3.530 36.152 1.00 97.25 110 GLY A C 1
ATOM 884 O O . GLY A 1 110 ? -13.201 3.405 36.462 1.00 97.25 110 GLY A O 1
ATOM 885 N N . TYR A 1 111 ? -11.637 4.364 35.179 1.00 97.38 111 TYR A N 1
ATOM 886 C CA . TYR A 1 111 ? -12.540 5.252 34.434 1.00 97.38 111 TYR A CA 1
ATOM 887 C C . TYR A 1 111 ? -13.267 4.515 33.297 1.00 97.38 111 TYR A C 1
ATOM 889 O O . TYR A 1 111 ? -13.098 4.810 32.113 1.00 97.38 111 TYR A O 1
ATOM 897 N N . LYS A 1 112 ? -14.110 3.541 33.661 1.00 96.75 112 LYS A N 1
ATOM 898 C CA . LYS A 1 112 ? -14.787 2.632 32.716 1.00 96.75 112 LYS A CA 1
ATOM 899 C C . LYS A 1 112 ? -15.666 3.350 31.691 1.00 96.75 112 LYS A C 1
ATOM 901 O O . LYS A 1 112 ? -15.647 2.983 30.522 1.00 96.75 112 LYS A O 1
ATOM 906 N N . ASN A 1 113 ? -16.411 4.372 32.115 1.00 97.50 113 ASN A N 1
ATOM 907 C CA . ASN A 1 113 ? -17.303 5.112 31.218 1.00 97.50 113 ASN A CA 1
ATOM 908 C C . ASN A 1 113 ? -16.508 5.868 30.149 1.00 97.50 113 ASN A C 1
ATOM 910 O O . ASN A 1 113 ? -16.820 5.758 28.970 1.00 97.50 113 ASN A O 1
ATOM 914 N N . SER A 1 114 ? -15.452 6.580 30.548 1.00 96.81 114 SER A N 1
ATOM 915 C CA . SER A 1 114 ? -14.600 7.322 29.616 1.00 96.81 114 SER A CA 1
ATOM 916 C C . SER A 1 114 ? -13.893 6.385 28.635 1.00 96.81 114 SER A C 1
ATOM 918 O O . SER A 1 114 ? -13.895 6.642 27.436 1.00 96.81 114 SER A O 1
ATOM 920 N N . ALA A 1 115 ? -13.371 5.254 29.122 1.00 97.81 115 ALA A N 1
ATOM 921 C CA . ALA A 1 115 ? -12.775 4.229 28.269 1.00 97.81 115 ALA A CA 1
ATOM 922 C C . ALA A 1 115 ? -13.777 3.660 27.247 1.00 97.81 115 ALA A C 1
ATOM 924 O O . ALA A 1 115 ? -13.449 3.530 26.069 1.00 97.81 115 ALA A O 1
ATOM 925 N N . ALA A 1 116 ? -15.006 3.358 27.681 1.00 97.56 116 ALA A N 1
ATOM 926 C CA . ALA A 1 116 ? -16.059 2.843 26.808 1.00 97.56 116 ALA A CA 1
ATOM 927 C C . ALA A 1 116 ? -16.476 3.858 25.733 1.00 97.56 116 ALA A C 1
ATOM 929 O O . ALA A 1 116 ? -16.705 3.468 24.592 1.00 97.56 116 ALA A O 1
ATOM 930 N N . VAL A 1 117 ? -16.538 5.150 26.075 1.00 97.56 117 VAL A N 1
ATOM 931 C CA . VAL A 1 117 ? -16.834 6.217 25.109 1.00 97.56 117 VAL A CA 1
ATOM 932 C C . VAL A 1 117 ? -15.747 6.294 24.038 1.00 97.56 117 VAL A C 1
ATOM 934 O O . VAL A 1 117 ? -16.081 6.257 22.859 1.00 97.56 117 VAL A O 1
ATOM 937 N N . ILE A 1 118 ? -14.464 6.335 24.415 1.00 96.69 118 ILE A N 1
ATOM 938 C CA . ILE A 1 118 ? -13.362 6.424 23.439 1.00 96.69 118 ILE A CA 1
ATOM 939 C C . ILE A 1 118 ? -13.343 5.194 22.525 1.00 96.69 118 ILE A C 1
ATOM 941 O O . ILE A 1 118 ? -13.351 5.332 21.303 1.00 96.69 118 ILE A O 1
ATOM 945 N N . ALA A 1 119 ? -13.401 3.987 23.096 1.00 97.25 119 ALA A N 1
ATOM 946 C CA . ALA A 1 119 ? -13.437 2.756 22.307 1.00 97.25 119 ALA A CA 1
ATOM 947 C C . ALA A 1 119 ? -14.665 2.696 21.378 1.00 97.25 119 ALA A C 1
ATOM 949 O O . ALA A 1 119 ? -14.558 2.251 20.235 1.00 97.25 119 ALA A O 1
ATOM 950 N N . GLY A 1 120 ? -15.821 3.179 21.845 1.00 97.25 120 GLY A N 1
ATOM 951 C CA . GLY A 1 120 ? -17.043 3.275 21.048 1.00 97.25 120 GLY A CA 1
ATOM 952 C C . GLY A 1 120 ? -16.911 4.239 19.870 1.00 97.25 120 GLY A C 1
ATOM 953 O O . GLY A 1 120 ? -17.315 3.895 18.763 1.00 97.25 120 GLY A O 1
ATOM 954 N N . VAL A 1 121 ? -16.295 5.406 20.076 1.00 96.19 121 VAL A N 1
ATOM 955 C CA . VAL A 1 121 ? -16.045 6.393 19.011 1.00 96.19 121 VAL A CA 1
ATOM 956 C C . VAL A 1 121 ? -15.091 5.836 17.954 1.00 96.19 121 VAL A C 1
ATOM 958 O O . VAL A 1 121 ? -15.356 5.987 16.759 1.00 96.19 121 VAL A O 1
ATOM 961 N N . VAL A 1 122 ? -14.017 5.153 18.368 1.00 96.56 122 VAL A N 1
ATOM 962 C CA . VAL A 1 122 ? -13.092 4.480 17.441 1.00 96.56 122 VAL A CA 1
ATOM 963 C C . VAL A 1 122 ? -13.838 3.437 16.605 1.00 96.56 122 VAL A C 1
ATOM 965 O O . VAL A 1 122 ? -13.749 3.457 15.378 1.00 96.56 122 VAL A O 1
ATOM 968 N N . LEU A 1 123 ? -14.636 2.574 17.244 1.00 95.94 123 LEU A N 1
ATOM 969 C CA . LEU A 1 123 ? -15.422 1.548 16.554 1.00 95.94 123 LEU A CA 1
ATOM 970 C C . LEU A 1 123 ? -16.437 2.153 15.573 1.00 95.94 123 LEU A C 1
ATOM 972 O O . LEU A 1 123 ? -16.546 1.700 14.435 1.00 95.94 123 LEU A O 1
ATOM 976 N N . GLU A 1 124 ? -17.176 3.178 15.996 1.00 94.75 124 GLU A N 1
ATOM 977 C CA . GLU A 1 124 ? -18.159 3.860 15.154 1.00 94.75 124 GLU A CA 1
ATOM 978 C C . GLU A 1 124 ? -17.495 4.491 13.925 1.00 94.75 124 GLU A C 1
ATOM 980 O O . GLU A 1 124 ? -18.009 4.376 12.811 1.00 94.75 124 GLU A O 1
ATOM 985 N N . THR A 1 125 ? -16.339 5.127 14.114 1.00 92.56 125 THR A N 1
ATOM 986 C CA . THR A 1 125 ? -15.586 5.757 13.024 1.00 92.56 125 THR A CA 1
ATOM 987 C C . THR A 1 125 ? -15.063 4.706 12.046 1.00 92.56 125 THR A C 1
ATOM 989 O O . THR A 1 125 ? -15.292 4.837 10.844 1.00 92.56 125 THR A O 1
ATOM 992 N N . ALA A 1 126 ? -14.473 3.618 12.549 1.00 90.81 126 ALA A N 1
ATOM 993 C CA . ALA A 1 126 ? -13.985 2.518 11.722 1.00 90.81 126 ALA A CA 1
ATOM 994 C C . ALA A 1 126 ? -15.106 1.876 10.881 1.00 90.81 126 ALA A C 1
ATOM 996 O O . ALA A 1 126 ? -14.928 1.625 9.689 1.00 90.81 126 ALA A O 1
ATOM 997 N N . ILE A 1 127 ? -16.290 1.656 11.468 1.00 91.94 127 ILE A N 1
ATOM 998 C CA . ILE A 1 127 ? -17.448 1.105 10.744 1.00 91.94 127 ILE A CA 1
ATOM 999 C C . ILE A 1 127 ? -17.950 2.088 9.681 1.00 91.94 127 ILE A C 1
ATOM 1001 O O . ILE A 1 127 ? -18.214 1.679 8.550 1.00 91.94 127 ILE A O 1
ATOM 1005 N N . LYS A 1 128 ? -18.060 3.384 10.004 1.00 90.56 128 LYS A N 1
ATOM 1006 C CA . LYS A 1 128 ? -18.469 4.408 9.028 1.00 90.56 128 LYS A CA 1
ATOM 1007 C C . LYS A 1 128 ? -17.533 4.439 7.829 1.00 90.56 128 LYS A C 1
ATOM 1009 O O . LYS A 1 128 ? -17.991 4.501 6.692 1.00 90.56 128 LYS A O 1
ATOM 1014 N N . GLU A 1 129 ? -16.233 4.373 8.072 1.00 86.31 129 GLU A N 1
ATOM 1015 C CA . GLU A 1 129 ? -15.230 4.355 7.013 1.00 86.31 129 GLU A CA 1
ATOM 1016 C C . GLU A 1 129 ? -15.310 3.090 6.171 1.00 86.31 129 GLU A C 1
ATOM 1018 O O . GLU A 1 129 ? -15.249 3.179 4.947 1.00 86.31 129 GLU A O 1
ATOM 1023 N N . LEU A 1 130 ? -15.523 1.929 6.793 1.00 84.88 130 LEU A N 1
ATOM 1024 C CA . LEU A 1 130 ? -15.747 0.681 6.073 1.00 84.88 130 LEU A CA 1
ATOM 1025 C C . LEU A 1 130 ? -16.956 0.788 5.134 1.00 84.88 130 LEU A C 1
ATOM 1027 O O . LEU A 1 130 ? -16.850 0.412 3.967 1.00 84.88 130 LEU A O 1
ATOM 1031 N N . CYS A 1 131 ? -18.076 1.337 5.608 1.00 87.31 131 CYS A N 1
ATOM 1032 C CA . CYS A 1 131 ? -19.261 1.572 4.784 1.00 87.31 131 CYS A CA 1
ATOM 1033 C C . CYS A 1 131 ? -18.956 2.500 3.601 1.00 87.31 131 CYS A C 1
ATOM 1035 O O . CYS A 1 131 ? -19.235 2.136 2.460 1.00 87.31 131 CYS A O 1
ATOM 1037 N N . LEU A 1 132 ? -18.317 3.647 3.849 1.00 83.38 132 LEU A N 1
ATOM 1038 C CA . LEU A 1 132 ? -17.956 4.607 2.800 1.00 83.38 132 LEU A CA 1
ATOM 1039 C C . LEU A 1 132 ? -17.013 3.997 1.753 1.00 83.38 132 LEU A C 1
ATOM 1041 O O . LEU A 1 132 ? -17.219 4.195 0.558 1.00 83.38 132 LEU A O 1
ATOM 1045 N N . ASN A 1 133 ? -16.021 3.214 2.187 1.00 76.31 133 ASN A N 1
ATOM 1046 C CA . ASN A 1 133 ? -15.080 2.533 1.293 1.00 76.31 133 ASN A CA 1
ATOM 1047 C C . ASN A 1 133 ? -15.767 1.471 0.417 1.00 76.31 133 ASN A C 1
ATOM 1049 O O . ASN A 1 133 ? -15.278 1.169 -0.666 1.00 76.31 133 ASN A O 1
ATOM 1053 N N . ASN A 1 134 ? -16.906 0.933 0.859 1.00 79.88 134 ASN A N 1
ATOM 1054 C CA . ASN A 1 134 ? -17.706 -0.041 0.114 1.00 79.88 134 ASN A CA 1
ATOM 1055 C C . ASN A 1 134 ? -18.916 0.593 -0.599 1.00 79.88 134 ASN A C 1
ATOM 1057 O O . ASN A 1 134 ? -19.806 -0.124 -1.052 1.00 79.88 134 ASN A O 1
ATOM 1061 N N . GLY A 1 135 ? -18.980 1.928 -0.694 1.00 81.19 135 GLY A N 1
ATOM 1062 C CA . GLY A 1 135 ? -20.073 2.634 -1.370 1.00 81.19 135 GLY A CA 1
ATOM 106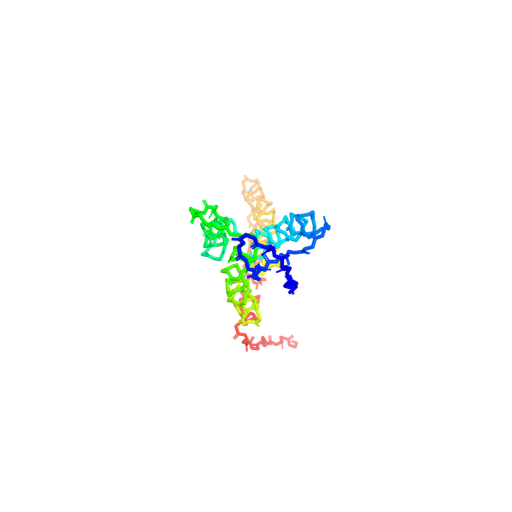3 C C . GLY A 1 135 ? -21.434 2.508 -0.673 1.00 81.19 135 GLY A C 1
ATOM 1064 O O . GLY A 1 135 ? -22.467 2.691 -1.312 1.00 81.19 135 GLY A O 1
ATOM 1065 N N . ILE A 1 136 ? -21.449 2.180 0.620 1.00 88.19 136 ILE A N 1
ATOM 1066 C CA . ILE A 1 136 ? -22.664 2.076 1.428 1.00 88.19 136 ILE A CA 1
ATOM 1067 C C . ILE A 1 136 ? -22.990 3.465 1.985 1.00 88.19 136 ILE A C 1
ATOM 1069 O O . ILE A 1 136 ? -22.198 4.041 2.736 1.00 88.19 136 ILE A O 1
ATOM 1073 N N . GLU A 1 137 ? -24.159 4.002 1.629 1.00 89.56 137 GLU A N 1
ATOM 1074 C CA . GLU A 1 137 ? -24.640 5.272 2.178 1.00 89.56 137 GLU A CA 1
ATOM 1075 C C . GLU A 1 137 ? -24.862 5.177 3.690 1.00 89.56 137 GLU A C 1
ATOM 1077 O O . GLU A 1 137 ? -25.445 4.224 4.208 1.00 89.56 137 GLU A O 1
ATOM 1082 N N . LEU A 1 138 ? -24.401 6.202 4.403 1.00 88.12 138 LEU A N 1
ATOM 1083 C CA . LEU A 1 138 ? -24.625 6.339 5.834 1.00 88.12 138 LEU A CA 1
ATOM 1084 C C . LEU A 1 138 ? -25.932 7.094 6.072 1.00 88.12 138 LEU A C 1
ATOM 1086 O O . LEU A 1 138 ? -26.086 8.231 5.619 1.00 88.12 138 LEU A O 1
ATOM 1090 N N . GLU A 1 139 ? -26.850 6.504 6.840 1.00 82.06 139 GLU A N 1
ATOM 1091 C CA . GLU A 1 139 ? -28.020 7.234 7.324 1.00 82.06 139 GLU A CA 1
ATOM 1092 C C . GLU A 1 139 ? -27.575 8.371 8.249 1.00 82.06 139 GLU A C 1
ATOM 1094 O O . GLU A 1 139 ? -26.978 8.173 9.313 1.00 82.06 139 GLU A O 1
ATOM 1099 N N . ARG A 1 140 ? -27.876 9.601 7.839 1.00 69.94 140 ARG A N 1
ATOM 1100 C CA . ARG A 1 140 ? -27.606 10.791 8.636 1.00 69.94 140 ARG A CA 1
ATOM 1101 C C . ARG A 1 140 ? -28.726 10.929 9.667 1.00 69.94 140 ARG A C 1
ATOM 1103 O O . ARG A 1 140 ? -29.860 11.228 9.299 1.00 69.94 140 ARG A O 1
ATOM 1110 N N . LYS A 1 141 ? -28.418 10.713 10.951 1.00 57.41 141 LYS A N 1
ATOM 1111 C CA . LYS A 1 141 ? -29.346 11.056 12.040 1.00 57.41 141 LYS A CA 1
ATOM 1112 C C . LYS A 1 141 ? -29.646 12.560 11.972 1.00 57.41 141 LYS A C 1
ATOM 1114 O O . LYS A 1 141 ? -28.723 13.365 12.093 1.00 57.41 141 LYS A O 1
ATOM 1119 N N . ASN A 1 142 ? -30.913 12.891 11.708 1.00 37.69 142 ASN A N 1
ATOM 1120 C CA . ASN A 1 142 ? -31.479 14.232 11.880 1.00 37.69 142 ASN A CA 1
ATOM 1121 C C . ASN A 1 142 ? -31.588 14.581 13.366 1.00 37.69 142 ASN A C 1
ATOM 1123 O O . ASN A 1 142 ? -31.848 13.648 14.162 1.00 37.69 142 ASN A O 1
#

Foldseek 3Di:
DWDWDQDPVPGTDIDCPPCRVVVLVVVLVVVLVVCCLWANCPGPLNVLLVVLQDDDPPDDSVNSVVSNVVSVVVSVVCSVLLVTCGNVNVVLVVVLVVLLVVLVVCVVVVNPVSSCVSNVVSVVVVVVVVCVSVVHDDDDDD

Secondary structure (DSSP, 8-state):
--EEEEETTTEEEEE--TTHHHHHHHHHHHHHHHHHHHH-TTSHHHHHHHHTTSPPTT--HHHHHHHHHHHHHHHHHHHHTT-S--HHHHHHHHHHHHHHHHHHHHHHTT-HHHHHHHHHHHHHHHHHHHHHHTTPPPP---

Sequence (142 aa):
MTKKAYSEYSGSYDTLGDEGDALYLEWKVKVKNLLLLSCGEHSIHYRDFLDAEETQSFDTNTRIISRLIPILKASYDDFKNGFLTSFKQIVQAEVFDSELEQARSLLSSGYKNSAAVIAGVVLETAIKELCLNNGIELERKN

pLDDT: mean 85.02, std 11.24, range [37.69, 98.0]

Radius of gyration: 23.91 Å; chains: 1; bounding box: 61×27×74 Å